Protein AF-A0A504XGX7-F1 (afdb_monomer)

pLDDT: mean 82.7, std 12.16, range [51.81, 95.19]

Sequence (121 aa):
MKLYCSDHPISPLRCLVEQYYRTAKSNGEEPRRLTSALYSDVCGSWLAAREACLGFVHQRGRELCGNSVTDARECLRQIPPLVLPHACVTSAYYESVRLVGMLRQHQNEDARLRLLREKFP

Organism: Leishmania donovani (NCBI:txid5661)

Solvent-accessible surface area (backbone atoms only — not comparable to full-atom values): 6828 Å² total; per-residue (Å²): 133,56,64,69,43,72,92,38,84,91,45,38,68,57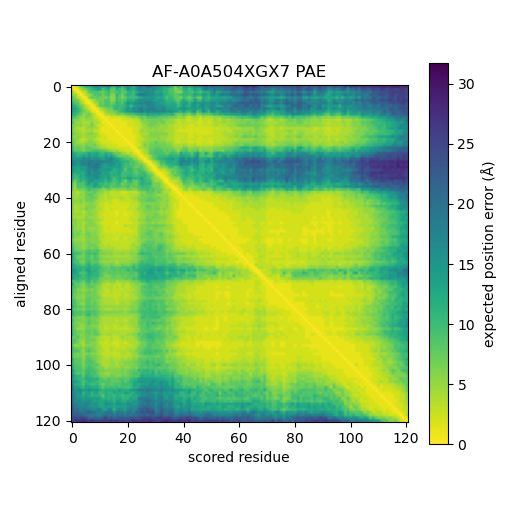,48,47,52,52,51,48,54,55,51,47,72,72,64,80,56,64,67,74,63,55,27,66,76,42,26,45,70,69,57,21,52,38,51,51,21,42,49,50,41,49,49,49,34,72,75,46,17,61,82,74,41,44,81,40,38,82,42,51,70,61,24,57,65,70,50,58,66,90,79,47,56,68,68,18,62,79,24,72,45,44,50,53,51,46,50,54,51,53,53,52,51,53,53,51,50,53,52,51,53,52,54,48,52,72,73,59,121

Structure (mmCIF, N/CA/C/O backbone):
data_AF-A0A504XGX7-F1
#
_entry.id   AF-A0A504XGX7-F1
#
loop_
_atom_site.group_PDB
_atom_site.id
_atom_site.type_symbol
_atom_site.label_atom_id
_atom_site.label_alt_id
_atom_site.label_comp_id
_atom_site.label_asym_id
_atom_site.label_entity_id
_atom_site.label_seq_id
_atom_site.pdbx_PDB_ins_code
_atom_site.Cartn_x
_atom_site.Cartn_y
_atom_site.Cartn_z
_atom_site.occupancy
_atom_site.B_iso_or_equiv
_atom_site.auth_seq_id
_atom_site.auth_comp_id
_atom_site.auth_asym_id
_atom_site.auth_atom_id
_atom_site.pdbx_PDB_model_num
ATOM 1 N N . MET A 1 1 ? 19.336 -3.585 -18.137 1.00 51.81 1 MET A N 1
ATOM 2 C CA . MET A 1 1 ? 19.425 -3.698 -16.666 1.00 51.81 1 MET A CA 1
ATOM 3 C C . MET A 1 1 ? 18.136 -3.128 -16.098 1.00 51.81 1 MET A C 1
ATOM 5 O O . MET A 1 1 ? 17.838 -1.981 -16.396 1.00 51.81 1 MET A O 1
ATOM 9 N N . LYS A 1 2 ? 17.320 -3.937 -15.412 1.00 62.78 2 LYS A N 1
ATOM 10 C CA . LYS A 1 2 ? 16.074 -3.463 -14.788 1.00 62.78 2 LYS A CA 1
ATOM 11 C C . LYS A 1 2 ? 16.439 -2.771 -13.464 1.00 62.78 2 LYS A C 1
ATOM 13 O O . LYS A 1 2 ? 17.257 -3.304 -12.719 1.00 62.78 2 LYS A O 1
ATOM 18 N N . LEU A 1 3 ? 15.903 -1.577 -13.215 1.00 63.09 3 LEU A N 1
ATOM 19 C CA . LEU A 1 3 ? 16.206 -0.742 -12.052 1.00 63.09 3 LEU A CA 1
ATOM 20 C C . LEU A 1 3 ? 15.847 -1.483 -10.761 1.00 63.09 3 LEU A C 1
ATOM 22 O O . LEU A 1 3 ? 14.694 -1.860 -10.539 1.00 63.09 3 LEU A O 1
ATOM 26 N N . TYR A 1 4 ? 16.846 -1.661 -9.902 1.00 62.62 4 TYR A N 1
ATOM 27 C CA . TYR A 1 4 ? 16.698 -2.195 -8.557 1.00 62.62 4 TYR A CA 1
ATOM 28 C C . TYR A 1 4 ? 17.629 -1.425 -7.623 1.00 62.62 4 TYR A C 1
ATOM 30 O O . TYR A 1 4 ? 18.794 -1.206 -7.940 1.00 62.62 4 TYR A O 1
ATOM 38 N N . CYS A 1 5 ? 17.112 -0.985 -6.481 1.00 66.19 5 CYS A N 1
ATOM 39 C CA . CYS A 1 5 ? 17.853 -0.164 -5.527 1.00 66.19 5 CYS A CA 1
ATOM 40 C C . CYS A 1 5 ? 18.711 -1.011 -4.572 1.00 66.19 5 CYS A C 1
ATOM 42 O O . CYS A 1 5 ? 18.523 -0.946 -3.356 1.00 66.19 5 CYS A O 1
ATOM 44 N N . SER A 1 6 ? 19.629 -1.820 -5.113 1.00 62.81 6 SER A N 1
ATOM 45 C CA . SER A 1 6 ? 20.552 -2.656 -4.323 1.00 62.81 6 SER A CA 1
ATOM 46 C C . SER A 1 6 ? 21.467 -1.839 -3.413 1.00 62.81 6 SER A C 1
ATOM 48 O O . SER A 1 6 ? 21.789 -2.280 -2.314 1.00 62.81 6 SER A O 1
ATOM 50 N N . ASP A 1 7 ? 21.828 -0.628 -3.839 1.00 64.75 7 ASP A N 1
ATOM 51 C CA . ASP A 1 7 ? 22.867 0.187 -3.193 1.00 64.75 7 ASP A CA 1
ATOM 52 C C . ASP A 1 7 ? 22.335 1.000 -1.996 1.00 64.75 7 ASP A C 1
ATOM 54 O O . ASP A 1 7 ? 23.074 1.735 -1.343 1.00 64.75 7 ASP A O 1
ATOM 58 N N . HIS A 1 8 ? 21.046 0.846 -1.667 1.00 61.81 8 HIS A N 1
ATOM 59 C CA . HIS A 1 8 ? 20.400 1.449 -0.500 1.00 61.81 8 HIS A CA 1
ATOM 60 C C . HIS A 1 8 ? 19.952 0.370 0.500 1.00 61.81 8 HIS A C 1
ATOM 62 O O . HIS A 1 8 ? 18.748 0.128 0.644 1.00 61.81 8 HIS A O 1
ATOM 68 N N . PRO A 1 9 ? 20.888 -0.254 1.243 1.00 59.69 9 PRO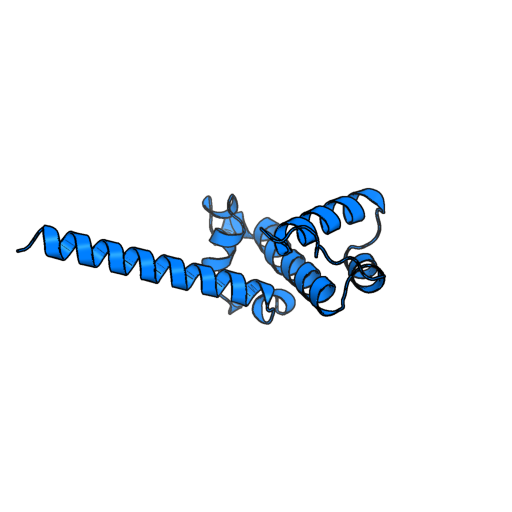 A N 1
ATOM 69 C CA . PRO A 1 9 ? 20.596 -1.406 2.102 1.00 59.69 9 PRO A CA 1
ATOM 70 C C . PRO A 1 9 ? 19.613 -1.086 3.236 1.00 59.69 9 PRO A C 1
ATOM 72 O O . PRO A 1 9 ? 18.900 -1.965 3.706 1.00 59.69 9 PRO A O 1
ATOM 75 N N . ILE A 1 10 ? 19.527 0.183 3.649 1.00 65.19 10 ILE A N 1
ATOM 76 C CA . ILE A 1 10 ? 18.653 0.625 4.744 1.00 65.19 10 ILE A CA 1
ATOM 77 C C . ILE A 1 10 ? 17.181 0.719 4.298 1.00 65.19 10 ILE A C 1
ATOM 79 O O . ILE A 1 10 ? 16.280 0.534 5.114 1.00 65.19 10 ILE A O 1
ATOM 83 N N . SER A 1 11 ? 16.894 1.011 3.019 1.00 71.81 11 SER A N 1
ATOM 84 C CA . SER A 1 11 ? 15.502 1.082 2.544 1.00 71.81 11 SER A CA 1
ATOM 85 C C . SER A 1 11 ? 15.349 0.904 1.021 1.00 71.81 11 SER A C 1
ATOM 87 O O . SER A 1 11 ? 15.040 1.863 0.303 1.00 71.81 11 SER A O 1
ATOM 89 N N . PRO A 1 12 ? 15.488 -0.333 0.509 1.00 74.69 12 PRO A N 1
ATOM 90 C CA . PRO A 1 12 ? 15.369 -0.623 -0.924 1.00 74.69 12 PRO A CA 1
ATOM 91 C C . PRO A 1 12 ? 14.011 -0.210 -1.518 1.00 74.69 12 PRO A C 1
ATOM 93 O O . PRO A 1 12 ? 13.945 0.324 -2.624 1.00 74.69 12 PRO A O 1
ATOM 96 N N . LEU A 1 13 ? 12.919 -0.379 -0.759 1.00 79.88 13 LEU A N 1
ATOM 97 C CA . LEU A 1 13 ? 11.567 0.009 -1.186 1.00 79.88 13 LEU A CA 1
ATOM 98 C C . LEU A 1 13 ? 11.374 1.525 -1.271 1.00 79.88 13 LEU A C 1
ATOM 100 O O . LEU A 1 13 ? 10.640 2.004 -2.133 1.00 79.88 13 LEU A O 1
ATOM 104 N N . ARG A 1 14 ? 12.016 2.295 -0.386 1.00 82.69 14 ARG A N 1
ATOM 105 C CA . ARG A 1 14 ? 11.946 3.759 -0.436 1.00 82.69 14 ARG A CA 1
ATOM 106 C C . ARG A 1 14 ? 12.637 4.277 -1.689 1.00 82.69 14 ARG A C 1
ATOM 108 O O . ARG A 1 14 ? 12.035 5.057 -2.418 1.00 82.69 14 ARG A O 1
ATOM 115 N N . CYS A 1 15 ? 13.840 3.782 -1.976 1.00 83.12 15 CYS A N 1
ATOM 116 C CA . CYS A 1 15 ? 14.537 4.136 -3.20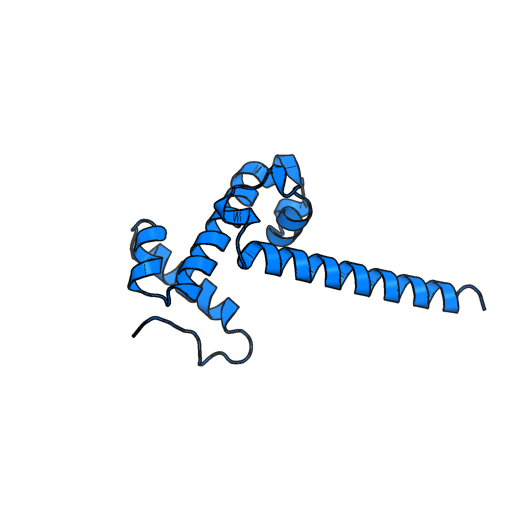7 1.00 83.12 15 CYS A CA 1
ATOM 117 C C . CYS A 1 15 ? 13.736 3.721 -4.452 1.00 83.12 15 CYS A C 1
ATOM 119 O O . CYS A 1 15 ? 13.617 4.512 -5.384 1.00 83.12 15 CYS A O 1
ATOM 121 N N . LEU A 1 16 ? 13.117 2.531 -4.451 1.00 84.88 16 LEU A N 1
ATOM 122 C CA . LEU A 1 16 ? 12.278 2.075 -5.564 1.00 84.88 16 LEU A CA 1
ATOM 123 C C . LEU A 1 16 ? 11.139 3.066 -5.863 1.00 84.88 16 LEU A C 1
ATOM 125 O O . LEU A 1 16 ? 10.920 3.430 -7.016 1.00 84.88 16 LEU A O 1
ATOM 129 N N . VAL A 1 17 ? 10.440 3.528 -4.821 1.00 86.19 17 VAL A N 1
ATOM 130 C CA . VAL A 1 17 ? 9.351 4.510 -4.941 1.00 86.19 17 VAL A CA 1
ATOM 131 C C . VAL A 1 17 ? 9.870 5.878 -5.394 1.00 86.19 17 VAL A C 1
ATOM 133 O O . VAL A 1 17 ? 9.252 6.517 -6.243 1.00 86.19 17 VAL A O 1
ATOM 136 N N . GLU A 1 18 ? 11.002 6.335 -4.858 1.00 84.25 18 GLU A N 1
ATOM 137 C CA . GLU A 1 18 ? 11.609 7.614 -5.246 1.00 84.25 18 GLU A CA 1
ATOM 138 C C . GLU A 1 18 ? 12.035 7.616 -6.722 1.00 84.25 18 GLU A C 1
ATOM 140 O O . GLU A 1 18 ? 11.734 8.568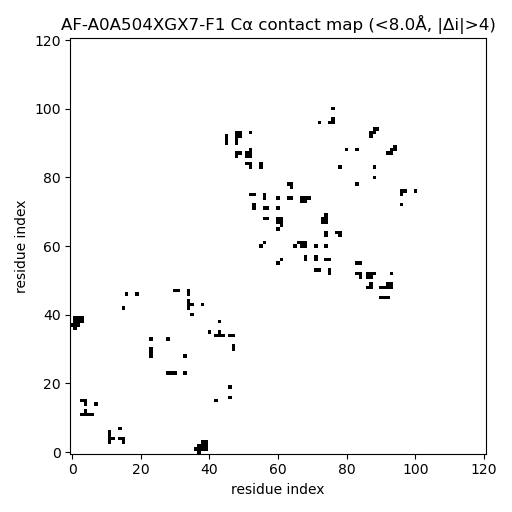 -7.444 1.00 84.25 18 GLU A O 1
ATOM 145 N N . GLN A 1 19 ? 12.674 6.540 -7.189 1.00 81.25 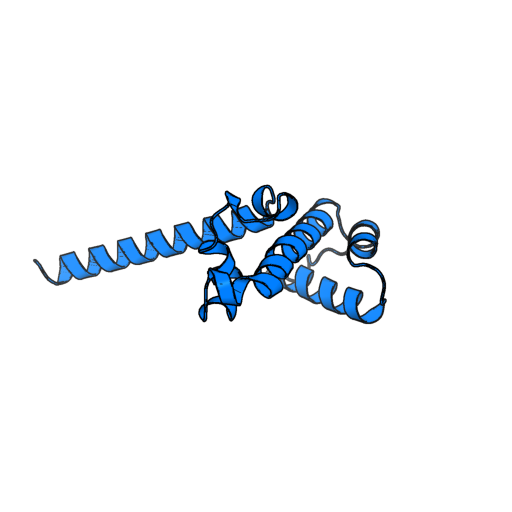19 GLN A N 1
ATOM 146 C CA . GLN A 1 19 ? 13.030 6.358 -8.598 1.00 81.25 19 GLN A CA 1
ATOM 147 C C . GLN A 1 19 ? 11.780 6.356 -9.479 1.00 81.25 19 GLN A C 1
ATOM 149 O O . GLN A 1 19 ? 11.718 7.108 -10.445 1.00 81.25 19 GLN A O 1
ATOM 154 N N . TYR A 1 20 ? 10.754 5.593 -9.097 1.00 83.94 20 TYR A N 1
ATOM 155 C CA . TYR A 1 20 ? 9.485 5.540 -9.821 1.00 83.94 20 TYR A CA 1
ATOM 156 C C . TYR A 1 20 ? 8.863 6.924 -10.041 1.00 83.94 20 TYR A C 1
ATOM 158 O O . TYR A 1 20 ? 8.521 7.271 -11.172 1.00 83.94 20 TYR A O 1
ATOM 166 N N . TYR A 1 21 ? 8.786 7.757 -9.000 1.00 81.50 21 TYR A N 1
ATOM 167 C CA . TYR A 1 21 ? 8.242 9.109 -9.142 1.00 81.50 21 TYR A CA 1
ATOM 168 C C . TYR A 1 21 ? 9.126 10.038 -9.976 1.00 81.50 21 TYR A C 1
ATOM 170 O O . TYR A 1 21 ? 8.598 10.858 -10.730 1.00 81.50 21 TYR A O 1
ATOM 178 N N . ARG A 1 22 ? 10.457 9.919 -9.875 1.00 78.69 22 ARG A N 1
ATOM 179 C CA . ARG A 1 22 ? 11.381 10.691 -10.722 1.00 78.69 22 ARG A CA 1
ATOM 180 C C . ARG A 1 22 ? 11.173 10.363 -12.196 1.00 78.69 22 ARG A C 1
ATOM 182 O O . ARG A 1 22 ? 11.078 11.276 -13.011 1.00 78.69 22 ARG A O 1
ATOM 189 N N . THR A 1 23 ? 11.054 9.082 -12.530 1.00 74.44 23 THR A N 1
ATOM 190 C CA . THR A 1 23 ? 10.895 8.652 -13.919 1.00 74.44 23 THR A CA 1
ATOM 191 C C . THR A 1 23 ? 9.499 8.959 -14.464 1.00 74.44 23 THR A C 1
ATOM 193 O O . THR A 1 23 ? 9.383 9.478 -15.571 1.00 74.44 23 THR A O 1
ATOM 196 N N . ALA A 1 24 ? 8.440 8.731 -13.678 1.00 70.75 24 ALA A N 1
ATOM 197 C CA . ALA A 1 24 ? 7.067 9.045 -14.079 1.00 70.75 24 ALA A CA 1
ATOM 198 C C . ALA A 1 24 ? 6.870 10.546 -14.365 1.00 70.75 24 ALA A C 1
ATOM 200 O O . ALA A 1 24 ? 6.212 10.912 -15.336 1.00 70.75 24 ALA A O 1
ATOM 201 N N . LYS A 1 25 ? 7.491 11.426 -13.566 1.00 62.62 25 LYS A N 1
ATOM 202 C CA . LYS A 1 25 ? 7.430 12.882 -13.770 1.00 62.62 25 LYS A CA 1
ATOM 203 C C . LYS A 1 25 ? 8.205 13.352 -15.008 1.00 62.62 25 LYS A C 1
ATOM 205 O O . LYS A 1 25 ? 7.852 14.376 -15.581 1.00 62.62 25 LYS A O 1
ATOM 210 N N . SER A 1 26 ? 9.251 12.627 -15.407 1.00 59.22 26 SER A N 1
ATOM 211 C CA . SER A 1 26 ? 10.122 13.010 -16.524 1.00 59.22 26 SER A CA 1
ATOM 212 C C . SER A 1 26 ? 9.566 12.621 -17.895 1.00 59.22 26 SER A C 1
ATOM 214 O O . SER A 1 26 ? 9.861 13.301 -18.872 1.00 59.22 26 SER A O 1
ATOM 216 N N . ASN A 1 27 ? 8.795 11.533 -17.983 1.00 58.66 27 ASN A N 1
ATOM 217 C CA . ASN A 1 27 ? 8.479 10.915 -19.275 1.00 58.66 27 ASN A CA 1
ATOM 218 C C . ASN A 1 27 ? 7.062 11.196 -19.788 1.00 58.66 27 ASN A C 1
ATOM 220 O O . ASN A 1 27 ? 6.796 10.914 -20.950 1.00 58.66 27 ASN A O 1
ATOM 224 N N . GLY A 1 28 ? 6.143 11.711 -18.962 1.00 57.41 28 GLY A N 1
ATOM 225 C CA . GLY A 1 28 ? 4.764 12.023 -19.380 1.00 57.41 28 GLY A CA 1
ATOM 226 C C . GLY A 1 28 ? 3.933 10.826 -19.881 1.00 57.41 28 GLY A C 1
ATOM 227 O O . GLY A 1 28 ? 2.776 10.999 -20.252 1.00 57.41 28 GLY A O 1
ATOM 228 N N . GLU A 1 29 ? 4.504 9.621 -19.901 1.00 55.50 29 GLU A N 1
ATOM 229 C CA . GLU A 1 29 ? 3.861 8.384 -20.332 1.00 55.50 29 GLU A CA 1
ATOM 230 C C . GLU A 1 29 ? 3.007 7.759 -19.222 1.00 55.50 29 GLU A C 1
ATOM 232 O O . GLU A 1 29 ? 3.236 7.963 -18.026 1.00 55.50 29 GLU A O 1
ATOM 237 N N . GLU A 1 30 ? 2.038 6.930 -19.629 1.00 58.03 30 GLU A N 1
ATOM 238 C CA . GLU A 1 30 ? 1.213 6.173 -18.693 1.00 58.03 30 GLU A CA 1
ATOM 239 C C . GLU A 1 30 ? 2.078 5.316 -17.743 1.00 58.03 30 GLU A C 1
ATOM 241 O O . GLU A 1 30 ? 2.889 4.500 -18.204 1.00 58.03 30 GLU A O 1
ATOM 246 N N . PRO A 1 31 ? 1.853 5.393 -16.417 1.00 59.12 31 PRO A N 1
ATOM 247 C CA . PRO A 1 31 ? 2.693 4.717 -15.426 1.00 59.12 31 PRO A CA 1
ATOM 248 C C . PRO A 1 31 ? 2.765 3.185 -15.586 1.00 59.12 31 PRO A C 1
ATOM 250 O O . PRO A 1 31 ? 3.735 2.538 -15.178 1.00 59.12 31 PRO A O 1
ATOM 253 N N . ARG A 1 32 ? 1.756 2.584 -16.232 1.00 57.84 32 ARG A N 1
ATOM 254 C CA . ARG A 1 32 ? 1.711 1.148 -16.554 1.00 57.84 32 ARG A CA 1
ATOM 255 C C . ARG A 1 32 ? 2.710 0.726 -17.635 1.00 57.84 32 ARG A C 1
ATOM 257 O O . ARG A 1 32 ? 3.203 -0.395 -17.580 1.00 57.84 32 ARG A O 1
ATOM 264 N N . ARG A 1 33 ? 3.037 1.591 -18.603 1.00 58.47 33 ARG A N 1
ATOM 265 C CA . ARG A 1 33 ? 4.029 1.262 -19.644 1.00 58.47 33 ARG A CA 1
ATOM 266 C C . ARG A 1 33 ? 5.453 1.360 -19.095 1.00 58.47 33 ARG A C 1
ATOM 268 O O . ARG A 1 33 ? 6.235 0.428 -19.284 1.00 58.47 33 ARG A O 1
ATOM 275 N N . LEU A 1 34 ? 5.737 2.398 -18.302 1.00 61.00 34 LEU A N 1
ATOM 276 C CA . LEU A 1 34 ? 7.034 2.596 -17.638 1.00 61.00 34 LEU A CA 1
ATOM 277 C C . LEU A 1 34 ? 7.438 1.440 -16.714 1.00 61.00 34 LEU A C 1
ATOM 279 O O . LEU A 1 34 ? 8.611 1.071 -16.654 1.00 61.00 34 LEU A O 1
ATOM 283 N N . THR A 1 35 ? 6.479 0.876 -15.977 1.00 64.62 35 THR A N 1
ATOM 284 C CA . THR A 1 35 ? 6.763 -0.151 -14.961 1.00 64.62 35 THR A CA 1
ATOM 285 C C . THR A 1 35 ? 7.323 -1.442 -15.561 1.00 64.62 35 THR A C 1
ATOM 287 O O . THR A 1 35 ? 8.248 -2.019 -14.996 1.00 64.62 35 THR A O 1
ATOM 290 N N . SER A 1 36 ? 6.822 -1.863 -16.723 1.00 62.12 36 SER A N 1
ATOM 291 C CA . SER A 1 36 ? 7.242 -3.108 -17.389 1.00 62.12 36 SER A CA 1
ATOM 292 C C . SER A 1 36 ? 8.620 -3.029 -18.064 1.00 62.12 36 SER A C 1
ATOM 294 O O . SER A 1 36 ? 9.369 -4.006 -18.069 1.00 62.12 36 SER A O 1
ATOM 296 N N . ALA A 1 37 ? 8.975 -1.860 -18.607 1.00 68.88 37 ALA A N 1
ATOM 297 C CA . ALA A 1 37 ? 10.221 -1.667 -19.345 1.00 68.88 37 ALA A CA 1
ATOM 298 C C . ALA A 1 37 ? 11.427 -1.446 -18.420 1.00 68.88 37 ALA A C 1
ATOM 300 O O . ALA A 1 37 ? 12.541 -1.871 -18.729 1.00 68.88 37 ALA A O 1
ATOM 301 N N . LEU A 1 38 ? 11.209 -0.781 -17.281 1.00 74.69 38 LEU A N 1
ATOM 302 C CA . LEU A 1 38 ? 12.293 -0.285 -16.435 1.00 74.69 38 LEU A CA 1
ATOM 303 C C . LEU A 1 38 ? 12.518 -1.100 -15.165 1.00 74.69 38 LEU A C 1
ATOM 305 O O . LEU A 1 38 ? 13.615 -1.039 -14.621 1.00 74.69 38 LEU A O 1
ATOM 309 N N . TYR A 1 39 ? 11.538 -1.875 -14.698 1.00 80.88 39 TYR A N 1
ATOM 310 C CA . TYR A 1 39 ? 11.623 -2.604 -13.430 1.00 80.88 39 TYR A CA 1
ATOM 311 C C . TYR A 1 39 ? 11.501 -4.119 -13.629 1.00 80.88 39 TYR A C 1
ATOM 313 O O . TYR A 1 39 ? 11.015 -4.601 -14.653 1.00 80.88 39 TYR A O 1
ATOM 321 N N . SER A 1 40 ? 11.971 -4.895 -12.643 1.00 83.88 40 SER A N 1
ATOM 322 C CA . SER A 1 40 ? 11.631 -6.325 -12.547 1.00 83.88 40 SER A CA 1
ATOM 323 C C . SER A 1 40 ? 10.122 -6.493 -12.474 1.00 83.88 40 SER A C 1
ATOM 325 O O . SER A 1 40 ? 9.426 -5.607 -11.985 1.00 83.88 40 SER A O 1
ATOM 327 N N . ASP A 1 41 ? 9.610 -7.631 -12.936 1.00 82.75 41 ASP A N 1
ATOM 328 C CA . ASP A 1 41 ? 8.160 -7.854 -12.983 1.00 82.75 41 ASP A CA 1
ATOM 329 C C . ASP A 1 41 ? 7.564 -7.797 -11.568 1.00 82.75 41 ASP A C 1
ATOM 331 O O . ASP A 1 41 ? 6.490 -7.238 -11.356 1.00 82.75 41 ASP A O 1
ATOM 335 N N . VAL A 1 42 ? 8.335 -8.251 -10.572 1.00 84.69 42 VAL A N 1
ATOM 336 C CA . VAL A 1 42 ? 8.017 -8.127 -9.144 1.00 84.69 42 VAL A CA 1
ATOM 337 C C . VAL A 1 42 ? 7.911 -6.658 -8.717 1.00 84.69 42 VAL A C 1
ATOM 339 O O . VAL A 1 42 ? 6.899 -6.254 -8.146 1.00 84.69 42 VAL A O 1
ATOM 342 N N . CYS A 1 43 ? 8.926 -5.836 -9.002 1.00 85.12 43 CYS A N 1
ATOM 343 C CA . CYS A 1 43 ? 8.926 -4.421 -8.626 1.00 85.12 43 CYS A CA 1
ATOM 344 C C . CYS A 1 43 ? 7.852 -3.624 -9.378 1.00 85.12 43 CYS A C 1
ATOM 346 O O . CYS A 1 43 ? 7.160 -2.812 -8.768 1.00 85.12 43 CYS A O 1
ATOM 348 N N . GLY A 1 44 ? 7.681 -3.876 -10.676 1.00 85.69 44 GLY A N 1
ATOM 349 C CA . GLY A 1 44 ? 6.661 -3.247 -11.509 1.00 85.69 44 GLY A CA 1
ATOM 350 C C . GLY A 1 44 ? 5.251 -3.589 -11.033 1.00 85.69 44 GLY A C 1
ATOM 351 O O . GLY A 1 44 ? 4.440 -2.685 -10.837 1.00 85.69 44 GLY A O 1
ATOM 352 N N . SER A 1 45 ? 4.977 -4.867 -10.748 1.00 87.25 45 SER A N 1
ATOM 353 C CA . SER A 1 45 ? 3.694 -5.303 -10.186 1.00 87.25 45 SER A CA 1
ATOM 354 C C . SER A 1 45 ? 3.431 -4.680 -8.815 1.00 87.25 45 SER A C 1
ATOM 356 O O . SER A 1 45 ? 2.306 -4.264 -8.537 1.00 87.25 45 SER A O 1
ATOM 358 N N . TRP A 1 46 ? 4.449 -4.592 -7.955 1.00 90.12 46 TRP A N 1
ATOM 359 C CA . TRP A 1 46 ? 4.313 -3.969 -6.639 1.00 90.12 46 TRP A CA 1
ATOM 360 C C . TRP A 1 46 ? 4.026 -2.463 -6.744 1.00 90.12 46 TRP A C 1
ATOM 362 O O . TRP A 1 46 ? 3.143 -1.956 -6.051 1.00 90.12 46 TRP A O 1
ATOM 372 N N . LEU A 1 47 ? 4.716 -1.749 -7.641 1.00 89.69 47 LEU A N 1
ATOM 373 C CA . LEU A 1 47 ? 4.491 -0.323 -7.904 1.00 89.69 47 LEU A CA 1
ATOM 374 C C . LEU A 1 47 ? 3.099 -0.065 -8.495 1.00 89.69 47 LEU A C 1
ATOM 376 O O . LEU A 1 47 ? 2.399 0.835 -8.037 1.00 89.69 47 LEU A O 1
ATOM 380 N N . ALA A 1 48 ? 2.663 -0.880 -9.456 1.00 88.25 48 ALA A N 1
ATOM 381 C CA . ALA A 1 48 ? 1.335 -0.762 -10.055 1.00 88.25 48 ALA A CA 1
ATOM 382 C C . ALA A 1 48 ? 0.218 -0.991 -9.023 1.00 88.25 48 ALA A C 1
ATOM 384 O O . ALA A 1 48 ? -0.747 -0.227 -8.970 1.00 88.25 48 ALA A O 1
ATOM 385 N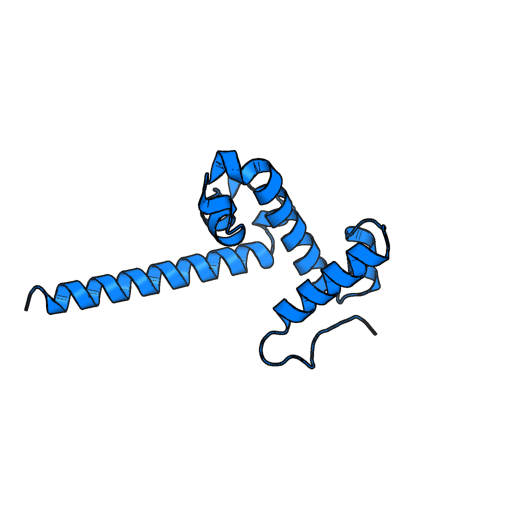 N . ALA A 1 49 ? 0.368 -2.003 -8.165 1.00 92.44 49 ALA A N 1
ATOM 386 C CA . ALA A 1 49 ? -0.559 -2.252 -7.067 1.00 92.44 49 ALA A CA 1
ATOM 387 C C . ALA A 1 49 ? -0.582 -1.102 -6.051 1.00 92.44 49 ALA A C 1
ATOM 389 O O . ALA A 1 49 ? -1.654 -0.674 -5.619 1.00 92.44 49 ALA A O 1
ATOM 390 N N . ARG A 1 50 ? 0.593 -0.559 -5.707 1.00 93.06 50 ARG A N 1
ATOM 391 C CA . ARG A 1 50 ? 0.716 0.618 -4.842 1.00 93.06 50 ARG A CA 1
ATOM 392 C C . ARG A 1 50 ? -0.068 1.801 -5.401 1.00 93.06 50 ARG A C 1
ATOM 394 O O . ARG A 1 50 ? -0.821 2.421 -4.656 1.00 93.06 50 ARG A O 1
ATOM 401 N N . GLU A 1 51 ? 0.080 2.106 -6.685 1.00 91.56 51 GLU A N 1
ATOM 402 C CA . GLU A 1 51 ? -0.669 3.196 -7.318 1.00 91.56 51 GLU A CA 1
ATOM 403 C C . GLU A 1 51 ? -2.173 2.924 -7.354 1.00 91.56 51 GLU A C 1
ATOM 405 O O . GLU A 1 51 ? -2.952 3.825 -7.059 1.00 91.56 51 GLU A O 1
ATOM 410 N N . ALA A 1 52 ? -2.602 1.689 -7.629 1.00 92.69 52 ALA A N 1
ATOM 411 C CA . ALA A 1 52 ? -4.020 1.334 -7.585 1.00 92.69 52 ALA A CA 1
ATOM 412 C C . ALA A 1 52 ? -4.624 1.557 -6.186 1.00 92.69 52 ALA A C 1
ATOM 414 O O . ALA A 1 52 ? -5.693 2.156 -6.057 1.00 92.69 52 ALA A O 1
ATOM 415 N N . CYS A 1 53 ? -3.926 1.120 -5.133 1.00 94.75 53 CYS A N 1
ATOM 416 C CA . CYS A 1 53 ? -4.365 1.313 -3.754 1.00 94.75 53 CYS A CA 1
ATOM 417 C C . CYS A 1 53 ? -4.370 2.788 -3.337 1.00 94.75 53 CYS A C 1
ATOM 419 O O . CYS A 1 53 ? -5.364 3.287 -2.811 1.00 94.75 53 CYS A O 1
ATOM 421 N N . LEU A 1 54 ? -3.259 3.497 -3.550 1.00 93.56 54 LEU A N 1
ATOM 422 C CA . LEU A 1 54 ? -3.115 4.879 -3.093 1.00 93.56 54 LEU A CA 1
ATOM 423 C C . LEU A 1 54 ? -3.937 5.853 -3.935 1.00 93.56 54 LEU A C 1
ATOM 425 O O . LEU A 1 54 ? -4.482 6.804 -3.388 1.00 93.56 54 LEU A O 1
ATOM 429 N N . GLY A 1 55 ? -4.092 5.596 -5.235 1.00 92.56 55 GLY A N 1
ATOM 430 C CA . GLY A 1 55 ? -4.990 6.351 -6.103 1.00 92.56 55 GLY A CA 1
ATOM 431 C C . GLY A 1 55 ? -6.437 6.274 -5.619 1.00 92.56 55 GLY A C 1
ATOM 432 O O . GLY A 1 55 ? -7.094 7.306 -5.490 1.00 92.56 55 GLY A O 1
ATOM 433 N N . PHE A 1 56 ? -6.902 5.077 -5.240 1.00 94.31 56 PHE A N 1
ATOM 434 C CA . PHE A 1 56 ? -8.224 4.909 -4.634 1.00 94.31 56 PHE A CA 1
ATOM 435 C C . PHE A 1 56 ? -8.361 5.700 -3.327 1.00 94.31 56 PHE A C 1
ATOM 437 O O . PHE A 1 56 ? -9.345 6.413 -3.135 1.00 94.31 56 PHE A O 1
ATOM 444 N N . VAL A 1 57 ? -7.358 5.630 -2.445 1.00 94.62 57 VAL A N 1
ATOM 445 C CA . VAL A 1 57 ? -7.346 6.394 -1.187 1.00 94.62 57 VAL A CA 1
ATOM 446 C C . VAL A 1 57 ? -7.356 7.901 -1.437 1.00 94.62 57 VAL A C 1
ATOM 448 O O . VAL A 1 57 ? -8.103 8.614 -0.779 1.00 94.62 57 VAL A O 1
ATOM 451 N N . HIS A 1 58 ? -6.592 8.417 -2.396 1.00 92.44 58 HIS A N 1
ATOM 452 C CA . HIS A 1 58 ? -6.620 9.846 -2.710 1.00 92.44 58 HIS A CA 1
ATOM 453 C C . HIS A 1 58 ? -7.978 10.291 -3.270 1.00 92.44 58 HIS A C 1
ATOM 455 O O . HIS A 1 58 ? -8.427 11.393 -2.966 1.00 92.44 58 HIS A O 1
ATOM 461 N N . GLN A 1 59 ? -8.650 9.435 -4.044 1.00 92.62 59 GLN A N 1
ATOM 462 C CA . GLN A 1 59 ? -9.945 9.752 -4.646 1.00 92.62 59 GLN A CA 1
ATOM 463 C C . GLN A 1 59 ? -11.113 9.646 -3.655 1.00 92.62 59 GLN A C 1
ATOM 465 O O . GLN A 1 59 ? -12.023 10.468 -3.684 1.00 92.62 59 GLN A O 1
ATOM 470 N N . ARG A 1 60 ? -11.114 8.619 -2.797 1.00 93.50 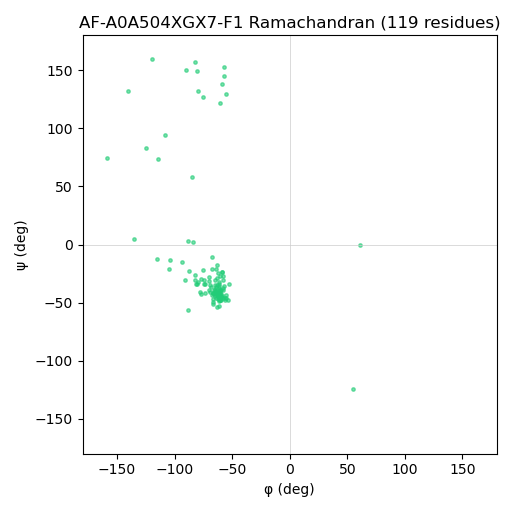60 ARG A N 1
ATOM 471 C CA . ARG A 1 60 ? -12.257 8.244 -1.941 1.00 93.50 60 ARG A CA 1
ATOM 472 C C . ARG A 1 60 ? -11.986 8.404 -0.445 1.00 93.50 60 ARG A C 1
ATOM 474 O O . ARG A 1 60 ? -12.911 8.343 0.359 1.00 93.50 60 ARG A O 1
ATOM 481 N N . GLY A 1 61 ? -10.734 8.602 -0.044 1.00 89.44 61 GLY A N 1
ATOM 482 C CA . GLY A 1 61 ? -10.302 8.536 1.352 1.00 89.44 61 GLY A CA 1
ATOM 483 C C . GLY A 1 61 ? -10.928 9.605 2.237 1.00 89.44 61 GLY A C 1
ATOM 484 O O . GLY A 1 61 ? -11.315 9.296 3.355 1.00 89.44 61 GLY A O 1
ATOM 485 N N . ARG A 1 62 ? -11.140 10.831 1.741 1.00 91.06 62 ARG A N 1
ATOM 486 C CA . ARG A 1 62 ? -11.811 11.872 2.542 1.00 91.06 62 ARG A CA 1
ATOM 487 C C . ARG A 1 62 ? -13.204 11.428 3.012 1.00 91.06 62 ARG A C 1
ATOM 489 O O . ARG A 1 62 ? -13.585 11.747 4.131 1.00 91.06 62 ARG A O 1
ATOM 496 N N . GLU A 1 63 ? -13.928 10.676 2.188 1.00 92.75 63 GLU A N 1
ATOM 497 C CA . GLU A 1 63 ? -15.255 10.149 2.528 1.00 92.75 63 GLU A CA 1
ATOM 498 C C . GLU A 1 63 ? -15.182 8.896 3.410 1.00 92.75 63 GLU A C 1
ATOM 500 O O . GLU A 1 63 ? -16.044 8.696 4.258 1.00 92.75 63 GLU A O 1
ATOM 505 N N . LEU A 1 64 ? -14.164 8.050 3.218 1.00 91.62 64 LEU A 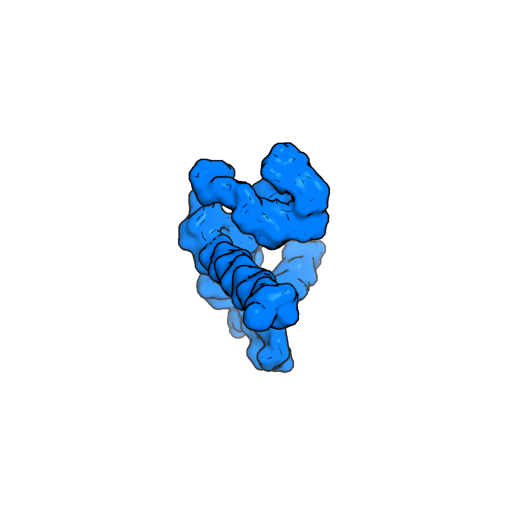N 1
ATOM 506 C CA . LEU A 1 64 ? -14.073 6.741 3.877 1.00 91.62 64 LEU A CA 1
ATOM 507 C C . LEU A 1 64 ? -13.316 6.752 5.214 1.00 91.62 64 LEU A C 1
ATOM 509 O O . LEU A 1 64 ? -13.605 5.934 6.078 1.00 91.62 64 LEU A O 1
ATOM 513 N N . CYS A 1 65 ? -12.336 7.639 5.381 1.00 91.31 65 CYS A N 1
ATOM 514 C CA . CYS A 1 65 ? -11.441 7.681 6.544 1.00 91.31 65 CYS A CA 1
ATOM 515 C C . CYS A 1 65 ? -11.229 9.108 7.096 1.00 91.31 65 CYS A C 1
ATOM 517 O O . CYS A 1 65 ? -10.420 9.315 8.003 1.00 91.31 65 CYS A O 1
ATOM 519 N N . GLY A 1 66 ? -11.930 10.116 6.558 1.00 88.69 66 GLY A N 1
ATOM 520 C CA . GLY A 1 66 ? -11.891 11.494 7.053 1.00 88.69 66 GLY A CA 1
ATOM 521 C C . GLY A 1 66 ? -10.473 12.071 7.113 1.00 88.69 66 GLY A C 1
ATOM 522 O O . GLY A 1 66 ? -9.745 12.088 6.119 1.00 88.69 66 GLY A O 1
ATOM 523 N N . ASN A 1 67 ? -10.066 12.535 8.297 1.00 82.62 67 ASN A N 1
ATOM 524 C CA . ASN A 1 67 ? -8.762 13.169 8.525 1.00 82.62 67 ASN A CA 1
ATOM 525 C C . ASN A 1 67 ? -7.571 12.203 8.375 1.00 82.62 67 ASN A C 1
ATOM 527 O O . ASN A 1 67 ? -6.453 12.649 8.094 1.00 82.62 67 ASN A O 1
ATOM 531 N N . SER A 1 68 ? -7.793 10.887 8.498 1.00 80.38 68 SER A N 1
ATOM 532 C CA . SER A 1 68 ? -6.748 9.874 8.304 1.00 80.38 68 SER A CA 1
ATOM 533 C C . SER A 1 68 ? -6.258 9.785 6.857 1.00 80.38 68 SER A C 1
ATOM 535 O O . SER A 1 68 ? -5.222 9.177 6.621 1.00 80.38 68 SER A O 1
ATOM 537 N N . VAL A 1 69 ? -6.927 10.431 5.891 1.00 85.62 69 VAL A N 1
ATOM 538 C CA . VAL A 1 69 ? -6.479 10.496 4.487 1.00 85.62 69 VAL A CA 1
ATOM 539 C C . VAL A 1 69 ? -5.087 11.125 4.323 1.00 85.62 69 VAL A C 1
ATOM 541 O O . VAL A 1 69 ? -4.397 10.846 3.346 1.00 85.62 69 VAL A O 1
ATOM 544 N N . THR A 1 70 ? -4.656 11.944 5.290 1.00 81.06 70 THR A N 1
ATOM 545 C CA . THR A 1 70 ? -3.312 12.547 5.331 1.00 81.06 70 THR A CA 1
ATOM 546 C C . THR A 1 70 ? -2.194 11.506 5.450 1.00 81.06 70 THR A C 1
ATOM 548 O O . THR A 1 70 ? -1.109 11.716 4.909 1.00 81.06 70 THR A O 1
ATOM 551 N N . ASP A 1 71 ? -2.472 10.354 6.069 1.00 90.75 71 ASP A N 1
ATOM 552 C CA . ASP A 1 71 ? -1.650 9.149 5.978 1.00 90.75 71 ASP A CA 1
ATOM 553 C C . ASP A 1 71 ? -2.398 8.111 5.137 1.00 90.75 71 ASP A C 1
ATOM 555 O O . ASP A 1 71 ? -3.201 7.314 5.626 1.00 90.75 71 ASP A O 1
ATOM 559 N N . ALA A 1 72 ? -2.104 8.091 3.838 1.00 91.06 72 ALA A N 1
ATOM 560 C CA . ALA A 1 72 ? -2.791 7.212 2.902 1.00 91.06 72 ALA A CA 1
ATOM 561 C C . ALA A 1 72 ? -2.675 5.717 3.267 1.00 91.06 72 ALA A C 1
ATOM 563 O O . ALA A 1 72 ? -3.576 4.941 2.951 1.00 91.06 72 ALA A O 1
ATOM 564 N N . ARG A 1 73 ? -1.607 5.290 3.961 1.00 92.56 73 ARG A N 1
ATOM 565 C CA . ARG A 1 73 ? -1.460 3.894 4.411 1.00 92.56 73 ARG A CA 1
ATOM 566 C C . ARG A 1 73 ? -2.277 3.612 5.662 1.00 92.56 73 ARG A C 1
ATOM 568 O O . ARG A 1 73 ? -2.689 2.473 5.855 1.00 92.56 73 ARG A O 1
ATOM 575 N N . GLU A 1 74 ? -2.448 4.596 6.539 1.00 90.88 74 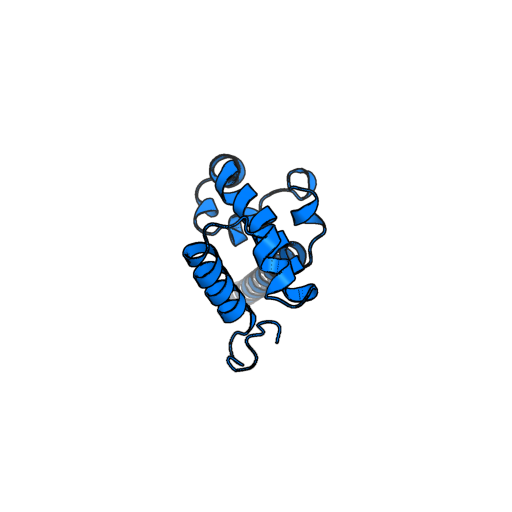GLU A N 1
ATOM 576 C CA . GLU A 1 74 ? -3.369 4.507 7.676 1.00 90.88 74 GLU A CA 1
ATOM 577 C C . GLU A 1 74 ? -4.813 4.441 7.192 1.00 90.88 74 GLU A C 1
ATOM 579 O O . GLU A 1 74 ? -5.535 3.513 7.542 1.00 90.88 74 GLU A O 1
ATOM 584 N N . CYS A 1 75 ? -5.198 5.351 6.298 1.00 93.38 75 CYS A N 1
ATOM 585 C CA . CYS A 1 75 ? -6.510 5.331 5.667 1.00 93.38 75 CYS A CA 1
ATOM 586 C C . CYS A 1 75 ? -6.792 3.984 4.983 1.00 93.38 75 CYS A C 1
ATOM 588 O O . CYS A 1 75 ? -7.839 3.382 5.208 1.00 93.38 75 CYS A O 1
ATOM 590 N N . LEU A 1 76 ? -5.831 3.452 4.215 1.00 95.00 76 LEU A N 1
ATOM 591 C CA . LEU A 1 76 ? -5.972 2.160 3.537 1.00 95.00 76 LEU A CA 1
ATOM 592 C C . LEU A 1 76 ? -6.252 0.993 4.499 1.00 95.00 76 LEU A C 1
ATOM 594 O O . LEU A 1 76 ? -6.931 0.046 4.115 1.00 95.00 76 LEU A O 1
ATOM 598 N N . ARG A 1 77 ? -5.754 1.052 5.742 1.00 92.62 77 ARG A N 1
ATOM 599 C CA . ARG A 1 77 ? -6.000 0.023 6.769 1.00 92.62 77 ARG A CA 1
ATOM 600 C C . ARG A 1 77 ? -7.404 0.087 7.365 1.00 92.62 77 ARG A C 1
ATOM 602 O O . ARG A 1 77 ? -7.865 -0.916 7.895 1.00 92.62 77 ARG A O 1
ATOM 609 N N . GLN A 1 78 ? -8.067 1.237 7.281 1.00 90.69 78 GLN A N 1
ATOM 610 C CA . GLN A 1 78 ? -9.423 1.436 7.797 1.00 90.69 78 GLN A CA 1
ATOM 611 C C . GLN A 1 78 ? -10.502 1.066 6.770 1.00 90.69 78 GLN A C 1
ATOM 613 O O . GLN A 1 78 ? -11.634 0.770 7.147 1.00 90.69 78 GLN A O 1
ATOM 618 N N . ILE A 1 79 ? -10.169 1.072 5.474 1.00 92.06 79 ILE A N 1
ATOM 619 C CA . ILE A 1 79 ? -11.122 0.758 4.405 1.00 92.06 79 ILE A CA 1
ATOM 620 C C . ILE A 1 79 ? -11.363 -0.762 4.352 1.00 92.06 79 ILE A C 1
ATOM 622 O O . ILE A 1 79 ? -10.400 -1.524 4.211 1.00 92.06 79 ILE A O 1
ATOM 626 N N . PRO A 1 80 ? -12.627 -1.230 4.397 1.00 91.75 80 PRO A N 1
ATOM 627 C CA . PRO A 1 80 ? -12.935 -2.649 4.258 1.00 91.75 80 PRO A CA 1
ATOM 628 C C . PRO A 1 80 ? -12.425 -3.223 2.922 1.00 91.75 80 PRO A C 1
ATOM 630 O O . PRO A 1 80 ? -12.647 -2.598 1.880 1.00 91.75 80 PRO A O 1
ATOM 633 N N . PRO A 1 81 ? -11.830 -4.435 2.900 1.00 92.69 81 PRO A N 1
ATOM 634 C CA . PRO A 1 81 ? -11.293 -5.048 1.679 1.00 92.69 81 PRO A CA 1
ATOM 635 C C . PRO A 1 81 ? -12.291 -5.123 0.514 1.00 92.69 81 PRO A C 1
ATOM 637 O O . PRO A 1 81 ? -11.904 -4.965 -0.638 1.00 92.69 81 PRO A O 1
ATOM 640 N N . LEU A 1 82 ? -13.581 -5.315 0.817 1.00 93.56 82 LEU A N 1
ATOM 641 C CA . LEU A 1 82 ? -14.676 -5.400 -0.160 1.00 93.56 82 LEU A CA 1
ATOM 642 C C . LEU A 1 82 ? -14.907 -4.100 -0.947 1.00 93.56 82 LEU A C 1
ATOM 644 O O . LEU A 1 82 ? -15.517 -4.127 -2.010 1.00 93.56 82 LEU A O 1
ATOM 648 N N . VAL A 1 83 ? -14.446 -2.967 -0.416 1.00 93.94 83 VAL A N 1
ATOM 649 C CA . VAL A 1 83 ? -14.600 -1.638 -1.024 1.00 93.94 83 VAL A CA 1
ATOM 650 C C . VAL A 1 83 ? -13.382 -1.280 -1.884 1.00 93.94 83 VAL A C 1
ATOM 652 O O . VAL A 1 83 ? -13.440 -0.353 -2.691 1.00 93.94 83 VAL A O 1
ATOM 655 N N . LEU A 1 84 ? -12.271 -2.006 -1.732 1.00 94.44 84 LEU A N 1
ATOM 656 C CA . LEU A 1 84 ? -11.034 -1.732 -2.452 1.00 94.44 84 LEU A CA 1
ATOM 657 C C . LEU A 1 84 ? -11.068 -2.301 -3.879 1.00 94.44 84 LEU A C 1
ATOM 659 O O . LEU A 1 84 ? -11.656 -3.356 -4.121 1.00 94.44 84 LEU A O 1
ATOM 663 N N . PRO A 1 85 ? -10.374 -1.658 -4.837 1.00 94.50 85 PRO A N 1
ATOM 664 C CA . PRO A 1 85 ? -10.208 -2.213 -6.173 1.00 94.50 85 PRO A CA 1
ATOM 665 C C . PRO A 1 85 ? -9.566 -3.601 -6.131 1.00 94.50 85 PRO A C 1
ATOM 667 O O . PRO A 1 85 ? -8.643 -3.838 -5.347 1.00 94.50 85 PRO A O 1
ATOM 670 N N . HIS A 1 86 ? -9.967 -4.489 -7.044 1.00 93.69 86 HIS A N 1
ATOM 671 C CA . HIS A 1 86 ? -9.421 -5.849 -7.110 1.00 93.69 86 HIS A CA 1
ATOM 672 C C . HIS A 1 86 ? -7.886 -5.861 -7.229 1.00 93.69 86 HIS A C 1
ATOM 674 O O . HIS A 1 86 ? -7.211 -6.574 -6.496 1.00 93.69 86 HIS A O 1
ATOM 680 N N . ALA A 1 87 ? -7.330 -4.982 -8.071 1.00 90.25 87 ALA A N 1
ATOM 681 C CA . ALA A 1 87 ? -5.884 -4.822 -8.249 1.00 90.25 87 ALA A CA 1
ATOM 682 C C . ALA A 1 87 ? -5.139 -4.342 -6.985 1.00 90.25 87 ALA A C 1
ATOM 684 O O . ALA A 1 87 ? -3.920 -4.468 -6.908 1.00 90.25 87 ALA A O 1
ATOM 685 N N . CYS A 1 88 ? -5.857 -3.779 -6.009 1.00 94.12 88 CYS A N 1
ATOM 686 C CA . CYS A 1 88 ? -5.307 -3.414 -4.711 1.00 94.12 88 CYS A CA 1
ATOM 687 C C . CYS A 1 88 ? -5.395 -4.589 -3.729 1.00 94.12 88 CYS A C 1
ATOM 689 O O . CYS A 1 88 ? -4.372 -5.020 -3.202 1.00 94.12 88 CYS A O 1
ATOM 691 N N . VAL A 1 89 ? -6.597 -5.129 -3.502 1.00 94.75 89 VAL A N 1
ATOM 692 C CA . VAL A 1 89 ? -6.864 -6.069 -2.398 1.00 94.75 89 VAL A CA 1
ATOM 693 C C . VAL A 1 89 ? -6.114 -7.400 -2.525 1.00 94.75 89 VAL A C 1
ATOM 695 O O . VAL A 1 89 ? -5.738 -7.984 -1.516 1.00 94.75 89 VAL A O 1
ATOM 698 N N . THR A 1 90 ? -5.845 -7.867 -3.747 1.00 93.06 90 THR A N 1
ATOM 699 C CA . THR A 1 90 ? -5.111 -9.123 -3.989 1.00 93.06 90 THR A CA 1
ATOM 700 C C . THR A 1 90 ? -3.596 -8.937 -4.061 1.00 93.06 90 THR A C 1
ATOM 702 O O . THR A 1 90 ? -2.861 -9.884 -4.338 1.00 93.06 90 THR A O 1
ATOM 705 N N . SER A 1 91 ? -3.103 -7.716 -3.844 1.00 94.19 91 SER A N 1
ATOM 706 C CA . SER A 1 91 ? -1.701 -7.388 -4.070 1.00 94.19 91 SER A CA 1
ATOM 707 C C . SER A 1 91 ? -0.820 -7.596 -2.840 1.00 94.19 91 SER A C 1
ATOM 709 O O . SER A 1 91 ? -1.217 -7.348 -1.700 1.00 94.19 91 SER A O 1
ATOM 711 N N . ALA A 1 92 ? 0.453 -7.917 -3.089 1.00 90.81 92 ALA A N 1
ATOM 712 C CA . ALA A 1 92 ? 1.484 -7.941 -2.052 1.00 90.81 92 ALA A CA 1
ATOM 713 C C . ALA A 1 92 ? 1.680 -6.566 -1.377 1.00 90.81 92 ALA A C 1
ATOM 715 O O . ALA A 1 92 ? 2.081 -6.493 -0.215 1.00 90.81 92 ALA A O 1
ATOM 716 N N . TYR A 1 93 ? 1.382 -5.467 -2.084 1.00 93.81 93 TYR A N 1
ATOM 717 C CA . TYR A 1 93 ? 1.412 -4.126 -1.503 1.00 93.81 93 TYR A CA 1
ATOM 718 C C . TYR A 1 93 ? 0.373 -3.984 -0.386 1.00 93.81 93 TYR A C 1
ATOM 720 O O . TYR A 1 93 ? 0.731 -3.614 0.734 1.00 93.81 93 TYR A O 1
ATOM 728 N N . TYR A 1 94 ? -0.892 -4.306 -0.669 1.00 95.19 94 TYR A N 1
ATOM 729 C CA . TYR A 1 94 ? -1.963 -4.211 0.319 1.00 95.19 94 TYR A CA 1
ATOM 730 C C . TYR A 1 94 ? -1.721 -5.137 1.513 1.00 95.19 94 TYR A C 1
ATOM 732 O O . TYR A 1 94 ? -1.830 -4.693 2.657 1.00 95.19 94 TYR A O 1
ATOM 740 N N . GLU A 1 95 ? -1.292 -6.375 1.262 1.00 94.19 95 GLU A N 1
ATOM 741 C CA . GLU A 1 95 ? -0.991 -7.324 2.337 1.00 94.19 95 GLU A CA 1
ATOM 742 C C . GLU A 1 95 ? 0.124 -6.800 3.257 1.00 94.19 95 GLU A C 1
ATOM 744 O O . GLU A 1 95 ? -0.015 -6.831 4.478 1.00 94.19 95 GLU A O 1
ATOM 749 N N . SER A 1 96 ? 1.185 -6.196 2.702 1.00 91.69 96 SER A N 1
ATOM 750 C CA . SER A 1 96 ? 2.235 -5.564 3.518 1.00 91.69 96 SER A CA 1
ATOM 751 C C . SER A 1 96 ? 1.705 -4.434 4.410 1.00 91.69 96 SER A C 1
ATOM 753 O O . SER A 1 96 ? 2.104 -4.313 5.569 1.00 91.69 96 SER A O 1
ATOM 755 N N . VAL A 1 97 ? 0.775 -3.618 3.901 1.00 93.50 97 VAL A N 1
ATOM 756 C CA . VAL A 1 97 ? 0.161 -2.525 4.664 1.00 93.50 97 VAL A CA 1
ATOM 757 C C . VAL A 1 97 ? -0.703 -3.089 5.791 1.00 93.50 97 VAL A C 1
ATOM 759 O O . VAL A 1 97 ? -0.611 -2.620 6.927 1.00 93.50 97 VAL A O 1
ATOM 762 N N . ARG A 1 98 ? -1.496 -4.123 5.501 1.00 93.38 98 ARG A N 1
ATOM 763 C CA . ARG A 1 98 ? -2.336 -4.815 6.481 1.00 93.38 98 ARG A CA 1
ATOM 764 C C . ARG A 1 98 ? -1.502 -5.454 7.595 1.00 93.38 98 ARG A C 1
ATOM 766 O O . ARG A 1 98 ? -1.808 -5.240 8.767 1.00 93.38 98 ARG A O 1
ATOM 773 N N . LEU A 1 99 ? -0.428 -6.168 7.251 1.00 92.25 99 LEU A N 1
ATOM 774 C CA . LEU A 1 99 ? 0.476 -6.810 8.215 1.00 92.25 99 LEU A CA 1
ATOM 775 C C . LEU A 1 99 ? 1.108 -5.798 9.176 1.00 92.25 99 LEU A C 1
ATOM 777 O O . LEU A 1 99 ? 1.116 -6.019 10.385 1.00 92.25 99 LEU A O 1
ATOM 781 N N . VAL A 1 100 ? 1.568 -4.650 8.668 1.00 89.75 100 VAL A N 1
ATOM 782 C CA . VAL A 1 100 ? 2.087 -3.565 9.520 1.00 89.75 100 VAL A CA 1
ATOM 783 C C . VAL A 1 100 ? 1.009 -3.031 10.468 1.00 89.75 100 VAL A C 1
ATOM 785 O O . VAL A 1 100 ? 1.310 -2.718 11.619 1.00 89.75 100 VAL A O 1
ATOM 788 N N . GLY A 1 101 ? -0.245 -2.946 10.017 1.00 88.31 101 GLY A N 1
ATOM 789 C CA . GLY A 1 101 ? -1.377 -2.583 10.872 1.00 88.31 101 GLY A CA 1
ATOM 790 C C . GLY A 1 101 ? -1.569 -3.556 12.035 1.00 88.31 101 GLY A C 1
ATOM 791 O O . GLY A 1 101 ? -1.651 -3.119 13.181 1.00 88.31 101 GLY A O 1
ATOM 792 N N . MET A 1 102 ? -1.560 -4.860 11.750 1.00 88.81 102 MET A N 1
ATOM 793 C CA . MET A 1 102 ? -1.697 -5.905 12.772 1.00 88.81 102 MET A CA 1
ATOM 794 C C . MET A 1 102 ? -0.533 -5.885 13.771 1.00 88.81 102 MET A C 1
ATOM 796 O O . MET A 1 102 ? -0.754 -5.967 14.976 1.00 88.81 102 MET A O 1
ATOM 800 N N . LEU A 1 103 ? 0.703 -5.689 13.296 1.00 89.75 103 LEU A N 1
ATOM 801 C CA . LEU A 1 103 ? 1.873 -5.561 14.172 1.00 89.75 103 LEU A CA 1
ATOM 802 C C . LEU A 1 103 ? 1.752 -4.367 15.128 1.00 89.75 103 LEU A C 1
ATOM 804 O O . LEU A 1 103 ? 2.045 -4.500 16.314 1.00 89.75 103 LEU A O 1
ATOM 808 N N . ARG A 1 104 ? 1.286 -3.209 14.640 1.00 87.88 104 ARG A N 1
ATOM 809 C CA . ARG A 1 104 ? 1.057 -2.024 15.486 1.00 87.88 104 ARG A CA 1
ATOM 810 C C . ARG A 1 104 ? -0.032 -2.267 16.528 1.00 87.88 104 ARG A C 1
ATOM 812 O O . ARG A 1 104 ? 0.112 -1.831 17.665 1.00 87.88 104 ARG A O 1
ATOM 819 N N . GLN A 1 105 ? -1.108 -2.957 16.152 1.00 86.12 105 GLN A N 1
ATOM 820 C CA . GLN A 1 105 ? -2.179 -3.319 17.083 1.00 86.12 105 GLN A CA 1
ATOM 821 C C . GLN A 1 105 ? -1.650 -4.219 18.202 1.00 86.12 105 GLN A C 1
ATOM 823 O O . GLN A 1 105 ? -1.829 -3.883 19.369 1.00 86.12 105 GLN A O 1
ATOM 828 N N . HIS A 1 106 ? -0.907 -5.272 17.854 1.00 88.00 106 HIS A N 1
ATOM 829 C CA . HIS A 1 106 ? -0.295 -6.172 18.833 1.00 88.00 106 HIS A CA 1
ATOM 830 C C . HIS A 1 106 ? 0.651 -5.431 19.790 1.00 88.00 106 HIS A C 1
ATOM 832 O O . HIS A 1 106 ? 0.585 -5.606 21.002 1.00 88.00 106 HIS A O 1
ATOM 838 N N . GLN A 1 107 ? 1.506 -4.546 19.265 1.00 87.50 107 GLN A N 1
ATOM 839 C CA . GLN A 1 107 ? 2.419 -3.742 20.088 1.00 87.50 107 GLN A CA 1
ATOM 840 C C . GLN A 1 107 ? 1.674 -2.819 21.063 1.00 87.50 107 GLN A C 1
ATOM 842 O O . GLN A 1 107 ? 2.090 -2.664 22.213 1.00 87.50 107 GLN A O 1
ATOM 847 N N . ASN A 1 108 ? 0.568 -2.219 20.623 1.00 87.94 108 ASN A N 1
ATOM 848 C CA . ASN A 1 108 ? -0.251 -1.353 21.467 1.00 87.94 108 ASN A CA 1
ATOM 849 C C . ASN A 1 108 ? -0.994 -2.144 22.551 1.00 87.94 108 ASN A C 1
ATOM 851 O O . ASN A 1 108 ? -1.102 -1.675 23.684 1.00 87.94 108 ASN A O 1
ATOM 855 N N . GLU A 1 109 ? -1.495 -3.336 22.227 1.00 87.62 109 GLU A N 1
ATOM 856 C CA . GLU A 1 109 ? -2.129 -4.226 23.201 1.00 87.62 109 GLU A CA 1
ATOM 857 C C . GLU A 1 109 ? -1.136 -4.695 24.263 1.00 87.62 109 GLU A C 1
ATOM 859 O O . GLU A 1 109 ? -1.426 -4.577 25.455 1.00 87.62 109 GLU A O 1
ATOM 864 N N . ASP A 1 110 ? 0.061 -5.116 23.853 1.00 87.00 110 ASP A N 1
ATOM 865 C CA . ASP A 1 110 ? 1.142 -5.484 24.768 1.00 87.00 110 ASP A CA 1
ATOM 866 C C . ASP A 1 110 ? 1.505 -4.327 25.706 1.00 87.00 110 ASP A C 1
ATOM 868 O O . ASP A 1 110 ? 1.629 -4.512 26.920 1.00 87.00 110 ASP A O 1
ATOM 872 N N . ALA A 1 111 ? 1.645 -3.113 25.164 1.00 85.75 111 ALA A N 1
ATOM 873 C CA . ALA A 1 111 ? 1.927 -1.918 25.955 1.00 85.75 111 ALA A CA 1
ATOM 874 C C . ALA A 1 111 ? 0.798 -1.622 26.957 1.00 85.75 111 ALA A C 1
ATOM 876 O O . ALA A 1 111 ? 1.062 -1.341 28.128 1.00 85.75 111 ALA A O 1
ATOM 877 N N . ARG A 1 112 ? -0.466 -1.746 26.532 1.00 87.50 112 ARG A N 1
ATOM 878 C CA . ARG A 1 112 ? -1.637 -1.554 27.398 1.00 87.50 112 ARG A CA 1
ATOM 879 C C . ARG A 1 112 ? -1.673 -2.571 28.538 1.00 87.50 112 ARG A C 1
ATOM 881 O O . ARG A 1 112 ? -1.971 -2.202 29.671 1.00 87.50 112 ARG A O 1
ATOM 888 N N . LEU A 1 113 ? -1.362 -3.836 28.257 1.00 88.25 113 LEU A N 1
ATOM 889 C CA . LEU A 1 113 ? -1.328 -4.901 29.260 1.00 88.25 113 LEU A CA 1
ATOM 890 C C . LEU A 1 113 ? -0.215 -4.688 30.293 1.00 88.25 113 LEU A C 1
ATOM 892 O O . LEU A 1 113 ? -0.448 -4.911 31.481 1.00 88.25 113 LEU A O 1
ATOM 896 N N . ARG A 1 114 ? 0.967 -4.214 29.873 1.00 86.00 114 ARG A N 1
ATOM 897 C CA . ARG A 1 114 ? 2.057 -3.847 30.797 1.00 86.00 114 ARG A CA 1
ATOM 898 C C . ARG A 1 114 ? 1.629 -2.735 31.755 1.00 86.00 114 ARG A C 1
ATOM 900 O O . ARG A 1 114 ? 1.756 -2.904 32.961 1.00 86.00 114 ARG A O 1
ATOM 907 N N . LEU A 1 115 ? 1.015 -1.672 31.232 1.00 86.31 115 LEU A N 1
ATOM 908 C CA . LEU A 1 115 ? 0.510 -0.558 32.044 1.00 86.31 115 LEU A CA 1
ATOM 909 C C . LEU A 1 115 ? -0.565 -0.989 33.055 1.00 86.31 115 LEU A C 1
ATOM 911 O O . LEU A 1 115 ? -0.630 -0.450 34.157 1.00 86.31 115 LEU A O 1
ATOM 915 N N . LEU A 1 116 ? -1.428 -1.945 32.693 1.00 86.75 116 LEU A N 1
ATOM 916 C CA . LEU A 1 116 ? -2.436 -2.478 33.614 1.00 86.75 116 LEU A CA 1
ATOM 917 C C . LEU A 1 116 ? -1.805 -3.301 34.744 1.00 86.75 116 LEU A C 1
ATOM 919 O O . LEU A 1 116 ? -2.222 -3.144 35.887 1.00 86.75 116 LEU A O 1
ATOM 923 N N . ARG A 1 117 ? -0.786 -4.120 34.448 1.00 86.06 117 ARG A N 1
ATOM 924 C CA . ARG A 1 117 ? -0.032 -4.867 35.473 1.00 86.06 117 ARG A CA 1
ATOM 925 C C . ARG A 1 117 ? 0.704 -3.948 36.447 1.00 86.06 117 ARG A C 1
ATOM 927 O O . ARG A 1 117 ? 0.805 -4.272 37.618 1.00 86.06 117 ARG A O 1
ATOM 934 N N . GLU A 1 118 ? 1.200 -2.807 35.978 1.00 84.75 118 GLU A N 1
ATOM 935 C CA . GLU A 1 118 ? 1.865 -1.816 36.835 1.00 84.75 118 GLU A CA 1
ATOM 936 C C . GLU A 1 118 ? 0.878 -1.029 37.714 1.00 84.75 118 GLU A C 1
ATOM 938 O O . GLU A 1 118 ? 1.228 -0.614 38.816 1.00 84.75 118 GLU A O 1
ATOM 943 N N . LYS A 1 119 ? -0.359 -0.814 37.241 1.00 76.50 119 LYS A N 1
ATOM 944 C CA . LYS A 1 119 ? -1.399 -0.080 37.984 1.00 76.50 119 LYS A CA 1
ATOM 945 C C . LYS A 1 119 ? -2.157 -0.920 39.009 1.00 76.50 119 LYS A C 1
ATOM 947 O O . LYS A 1 119 ? -2.689 -0.347 39.957 1.00 76.50 119 LYS A O 1
ATOM 952 N N . PHE A 1 120 ? -2.242 -2.229 38.804 1.00 69.75 120 PHE A N 1
ATOM 953 C CA . PHE A 1 120 ? -2.941 -3.157 39.691 1.00 69.75 120 PHE A CA 1
ATOM 954 C C . PHE A 1 120 ? -1.975 -4.275 40.119 1.00 69.75 120 PHE A C 1
ATOM 956 O O . PHE A 1 120 ? -1.959 -5.319 39.461 1.00 69.75 120 PHE A O 1
ATOM 963 N N . PRO A 1 121 ? -1.134 -4.032 41.147 1.00 57.59 121 PRO A N 1
ATOM 964 C CA . PRO A 1 121 ? -0.222 -5.036 41.693 1.00 57.59 121 PRO A CA 1
ATOM 965 C C . PRO A 1 121 ? -0.950 -6.151 42.455 1.00 57.59 121 PRO A C 1
ATOM 967 O O . PRO A 1 121 ? -2.013 -5.873 43.060 1.00 57.59 121 PRO A O 1
#

Radius of gyration: 17.83 Å; Cα contacts (8 Å, |Δi|>4): 103; chains: 1; bounding box: 38×22×62 Å

Secondary structure (DSSP, 8-state):
--B--TT-TT-HHHHHHHHHHHHHHHH-S-HHHHHHHHB-HHHHHHHHHHHHHHHHHHHHHHHHHGGGGGSHHHHHHHS-GGGS-HHHHTSHHHHHHHHHHHHHHHHHHHHHHHHHHHH--

Foldseek 3Di:
DADWQPVCVPCRPVVLVVVLVVVCVPPVDDSLVVLVPRHDPLSSLLVVLVCQQLVCLVVCQCVQPNPCSVVSLSSSLSDDLVPGDPSNSPDPNSVVSNVVVVVVVVVVVVVVVVVVVVVPD

Mean predicted aligned error: 7.94 Å